Protein AF-A0A3S8Z8I9-F1 (afdb_monomer)

InterPro domains:
  IPR002847 Coenzyme F420:L-glutamate ligase-like domain [PF01996] (73-115)

pLDDT: mean 89.3, std 10.82, range [47.91, 98.56]

Radius of gyration: 15.85 Å; Cα contacts (8 Å, |Δi|>4): 330; chains: 1; bounding box: 41×35×46 Å

Structure (mmCIF, N/CA/C/O backbone):
data_AF-A0A3S8Z8I9-F1
#
_entry.id   AF-A0A3S8Z8I9-F1
#
loop_
_atom_site.group_PDB
_atom_site.id
_atom_site.type_symbol
_atom_site.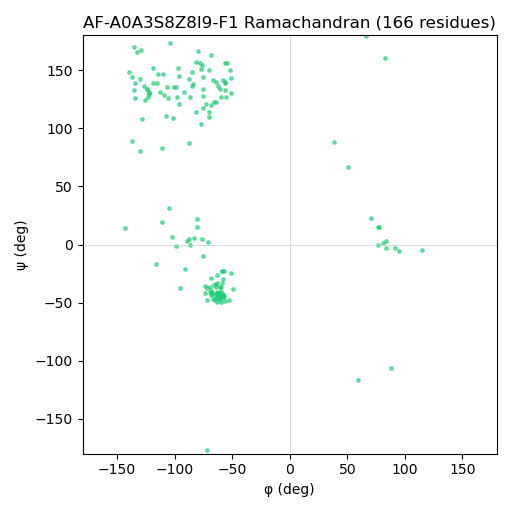label_atom_id
_atom_site.label_alt_id
_atom_site.label_comp_id
_atom_site.label_asym_id
_atom_site.label_entity_id
_atom_site.label_seq_id
_atom_site.pdbx_PDB_ins_code
_atom_site.Cartn_x
_atom_site.Cartn_y
_atom_site.Cartn_z
_atom_site.occupancy
_atom_site.B_iso_or_equiv
_atom_site.auth_seq_id
_atom_site.auth_comp_id
_atom_site.auth_asym_id
_atom_site.auth_atom_id
_atom_site.pdbx_PDB_model_num
ATOM 1 N N . MET A 1 1 ? -17.281 12.467 31.836 1.00 47.91 1 MET A N 1
ATOM 2 C CA . MET A 1 1 ? -17.108 12.282 30.379 1.00 47.91 1 MET A CA 1
ATOM 3 C C . MET A 1 1 ? -15.654 11.925 30.140 1.00 47.91 1 MET A C 1
ATOM 5 O O . MET A 1 1 ? -14.805 12.765 30.394 1.00 47.91 1 MET A O 1
ATOM 9 N N . HIS A 1 2 ? -15.355 10.679 29.772 1.00 49.94 2 HIS A N 1
ATOM 10 C CA . HIS A 1 2 ? -14.016 10.317 29.303 1.00 49.94 2 HIS A CA 1
ATOM 11 C C . HIS A 1 2 ? -13.895 10.853 27.873 1.00 49.94 2 HIS A C 1
ATOM 13 O O . HIS A 1 2 ? -14.802 10.613 27.074 1.00 49.94 2 HIS A O 1
ATOM 19 N N . ALA A 1 3 ? -12.845 11.616 27.563 1.00 56.19 3 ALA A N 1
ATOM 20 C CA . ALA A 1 3 ? -12.563 11.965 26.175 1.00 56.19 3 ALA A CA 1
ATOM 21 C C . ALA A 1 3 ? -12.423 10.657 25.372 1.00 56.19 3 ALA A C 1
ATOM 23 O O . ALA A 1 3 ? -11.851 9.698 25.904 1.00 56.19 3 ALA A O 1
ATOM 24 N N . PRO A 1 4 ? -12.967 10.569 24.145 1.00 56.19 4 PRO A N 1
ATOM 25 C CA . PRO A 1 4 ? -12.775 9.383 23.324 1.00 56.19 4 PRO A CA 1
ATOM 26 C C . PRO A 1 4 ? -11.271 9.132 23.169 1.00 56.19 4 PRO A C 1
ATOM 28 O O . PRO A 1 4 ? -10.520 10.039 22.813 1.00 56.19 4 PRO A O 1
ATOM 31 N N . GLN A 1 5 ? -10.820 7.918 23.487 1.00 61.28 5 GLN A N 1
ATOM 32 C CA . GLN A 1 5 ? -9.440 7.521 23.229 1.00 61.28 5 GLN A CA 1
ATOM 33 C C . GLN A 1 5 ? -9.261 7.384 21.717 1.00 61.28 5 GLN A C 1
ATOM 35 O O . GLN A 1 5 ? -9.859 6.509 21.092 1.00 61.28 5 GLN A O 1
ATOM 40 N N . SER A 1 6 ? -8.446 8.253 21.127 1.00 76.06 6 SER A N 1
ATOM 41 C CA . SER A 1 6 ? -8.018 8.114 19.737 1.00 76.06 6 SER A CA 1
ATOM 42 C C . SER A 1 6 ? -6.938 7.037 19.666 1.00 76.06 6 SER A C 1
ATOM 44 O O . SER A 1 6 ? -5.802 7.268 20.071 1.00 76.06 6 SER A O 1
ATOM 46 N N . SER A 1 7 ? -7.292 5.844 19.190 1.00 87.12 7 SER A N 1
ATOM 47 C CA . SER A 1 7 ? -6.333 4.765 18.942 1.00 87.12 7 SER A CA 1
ATOM 48 C C . SER A 1 7 ? -5.828 4.811 17.501 1.00 87.12 7 SER A C 1
ATOM 50 O O . SER A 1 7 ? -6.635 4.849 16.571 1.00 87.12 7 SER A O 1
ATOM 52 N N . LEU A 1 8 ? -4.510 4.731 17.325 1.00 92.12 8 LEU A N 1
ATOM 53 C CA . LEU A 1 8 ? -3.858 4.509 16.036 1.00 92.12 8 LEU A CA 1
ATOM 54 C C . LEU A 1 8 ? -3.335 3.071 15.997 1.00 92.12 8 LEU A C 1
ATOM 56 O O . LEU A 1 8 ? -2.596 2.663 16.891 1.00 92.12 8 LEU A O 1
ATOM 60 N N . LEU A 1 9 ? -3.717 2.312 14.972 1.00 95.44 9 LEU A N 1
ATOM 61 C CA . LEU A 1 9 ? -3.251 0.942 14.751 1.00 95.44 9 LEU A CA 1
ATOM 62 C C . LEU A 1 9 ? -2.522 0.865 13.412 1.00 95.44 9 LEU A C 1
ATOM 64 O O . LEU A 1 9 ? -2.996 1.425 12.425 1.00 95.44 9 LEU A O 1
ATOM 68 N N . ALA A 1 10 ? -1.409 0.137 13.369 1.00 96.69 10 ALA A N 1
ATOM 69 C CA . ALA A 1 10 ? -0.682 -0.176 12.144 1.00 96.69 10 ALA A CA 1
ATOM 70 C C . ALA A 1 10 ? -0.288 -1.656 12.150 1.00 96.69 10 ALA A C 1
ATOM 72 O O . ALA A 1 10 ? 0.205 -2.162 13.160 1.00 96.69 10 ALA A O 1
ATOM 73 N N . VAL A 1 11 ? -0.526 -2.352 11.039 1.00 97.50 11 VAL A N 1
ATOM 74 C CA . VAL A 1 11 ? -0.284 -3.794 10.912 1.00 97.50 11 VAL A CA 1
ATOM 75 C C . VAL A 1 11 ? 0.433 -4.074 9.597 1.00 97.50 11 VAL A C 1
ATOM 77 O O . VAL A 1 11 ? -0.054 -3.693 8.534 1.00 97.50 11 VAL A O 1
ATOM 80 N N . ALA A 1 12 ? 1.576 -4.759 9.664 1.00 97.94 12 ALA A N 1
ATOM 81 C CA . ALA A 1 12 ? 2.208 -5.355 8.489 1.00 97.94 12 ALA A CA 1
ATOM 82 C C . ALA A 1 12 ? 1.324 -6.504 7.988 1.00 97.94 12 ALA A C 1
ATOM 84 O O . ALA A 1 12 ? 1.041 -7.430 8.746 1.00 97.94 12 ALA A O 1
ATOM 85 N N . VAL A 1 13 ? 0.855 -6.423 6.745 1.00 98.31 13 VAL A N 1
ATOM 86 C CA . VAL A 1 13 ? -0.153 -7.330 6.190 1.00 98.31 13 VAL A CA 1
ATOM 87 C C . VAL A 1 13 ? 0.520 -8.632 5.738 1.00 98.31 13 VAL A C 1
ATOM 89 O O . VAL A 1 13 ? 1.303 -8.607 4.784 1.00 98.31 13 VAL A O 1
ATOM 92 N N . PRO A 1 14 ? 0.226 -9.775 6.385 1.00 96.62 14 PRO A N 1
ATOM 93 C CA . PRO A 1 14 ? 0.783 -11.061 5.993 1.00 96.62 14 PRO A CA 1
ATOM 94 C C . PRO A 1 14 ? 0.039 -11.662 4.796 1.00 96.62 14 PRO A C 1
ATOM 96 O O . PRO A 1 14 ? -1.079 -11.267 4.469 1.00 96.62 14 PRO A O 1
ATOM 99 N N . GLY A 1 15 ? 0.633 -12.685 4.178 1.00 95.31 15 GLY A N 1
ATOM 100 C CA . GLY A 1 15 ? -0.051 -13.515 3.179 1.00 95.31 15 GLY A CA 1
ATOM 101 C C . GLY A 1 15 ? -0.198 -12.880 1.794 1.00 95.31 15 GLY A C 1
ATOM 102 O O . GLY A 1 15 ? -0.973 -13.384 0.983 1.00 95.31 15 GLY A O 1
ATOM 103 N N . ILE A 1 16 ? 0.540 -11.804 1.505 1.00 96.12 16 ILE A N 1
ATOM 104 C CA . ILE A 1 16 ? 0.633 -11.246 0.152 1.00 96.12 16 ILE A CA 1
ATOM 105 C C . ILE A 1 16 ? 1.495 -12.191 -0.706 1.00 96.12 16 ILE A C 1
ATOM 107 O O . ILE A 1 16 ? 2.651 -12.436 -0.352 1.00 96.12 16 ILE A O 1
ATOM 111 N N . PRO A 1 17 ? 0.972 -12.747 -1.813 1.00 93.00 17 PRO A N 1
ATOM 112 C CA . PRO A 1 17 ? 1.747 -13.631 -2.678 1.00 93.00 17 PRO A CA 1
ATOM 113 C C . PRO A 1 17 ? 2.863 -12.870 -3.413 1.00 93.00 17 PRO A C 1
ATOM 115 O O . PRO A 1 17 ? 2.857 -11.641 -3.510 1.00 93.00 17 PRO A O 1
ATOM 118 N N . GLN A 1 18 ? 3.839 -13.605 -3.953 1.00 89.88 18 GLN A N 1
ATOM 119 C CA . GLN A 1 18 ? 4.885 -12.994 -4.774 1.00 89.88 18 GLN A CA 1
ATOM 120 C C . GLN A 1 18 ? 4.291 -12.424 -6.065 1.00 89.88 18 GLN A C 1
ATOM 122 O O . GLN A 1 18 ? 3.715 -13.168 -6.852 1.00 89.88 18 GLN A O 1
ATOM 127 N N . ALA A 1 19 ? 4.493 -11.123 -6.285 1.00 90.94 19 ALA A N 1
ATOM 128 C CA . ALA A 1 19 ? 4.069 -10.453 -7.507 1.00 90.94 19 ALA A CA 1
ATOM 129 C C . ALA A 1 19 ? 4.842 -10.929 -8.746 1.00 90.94 19 ALA A C 1
ATOM 131 O O . ALA A 1 19 ? 6.066 -11.106 -8.710 1.00 90.94 19 ALA A O 1
ATOM 132 N N . THR A 1 20 ? 4.117 -11.047 -9.851 1.00 87.62 20 THR A N 1
ATOM 133 C CA . THR A 1 20 ? 4.596 -11.284 -11.212 1.00 87.62 20 THR A CA 1
ATOM 134 C C . THR A 1 20 ? 4.543 -9.996 -12.044 1.00 87.62 20 THR A C 1
ATOM 136 O O . THR A 1 20 ? 4.041 -8.974 -11.587 1.00 87.62 20 THR A O 1
ATOM 139 N N . MET A 1 21 ? 5.070 -10.027 -13.275 1.00 88.00 21 MET A N 1
ATOM 140 C CA . MET A 1 21 ? 5.230 -8.841 -14.138 1.00 88.00 21 MET A CA 1
ATOM 141 C C . MET A 1 21 ? 3.925 -8.257 -14.704 1.00 88.00 21 MET A C 1
ATOM 143 O O . MET A 1 21 ? 3.984 -7.333 -15.509 1.00 88.00 21 MET A O 1
ATOM 147 N N . THR A 1 22 ? 2.772 -8.827 -14.353 1.00 87.06 22 THR A N 1
ATOM 148 C CA . THR A 1 22 ? 1.466 -8.453 -14.919 1.00 87.06 22 THR A CA 1
ATOM 149 C C . THR A 1 22 ? 0.335 -8.495 -13.889 1.00 87.06 22 THR A C 1
ATOM 151 O O . THR A 1 22 ? -0.836 -8.530 -14.266 1.00 87.06 22 THR A O 1
ATOM 154 N N . ASP A 1 23 ? 0.656 -8.572 -12.596 1.00 95.31 23 ASP A N 1
ATOM 155 C CA . ASP A 1 23 ? -0.367 -8.686 -11.556 1.00 95.31 23 ASP A CA 1
ATOM 156 C C . ASP A 1 23 ? -1.078 -7.346 -11.317 1.00 95.31 23 ASP A C 1
ATOM 158 O O . ASP A 1 23 ? -0.436 -6.319 -11.112 1.00 95.31 23 ASP A O 1
ATOM 162 N N . ASP A 1 24 ? -2.410 -7.370 -11.236 1.00 96.69 24 ASP A N 1
ATOM 163 C CA . ASP A 1 24 ? -3.209 -6.242 -10.738 1.00 96.69 24 ASP A CA 1
ATOM 164 C C . ASP A 1 24 ? -2.978 -6.086 -9.228 1.00 96.69 24 ASP A C 1
ATOM 166 O O . ASP A 1 24 ? -3.425 -6.925 -8.442 1.00 96.69 24 ASP A O 1
ATOM 170 N N . VAL A 1 25 ? -2.284 -5.020 -8.804 1.00 97.75 25 VAL A N 1
ATOM 171 C CA . VAL A 1 25 ? -1.935 -4.799 -7.385 1.00 97.75 25 VAL A CA 1
ATOM 172 C C . VAL A 1 25 ? -3.172 -4.873 -6.473 1.00 97.75 25 VAL A C 1
ATOM 174 O O . VAL A 1 25 ? -3.116 -5.602 -5.481 1.00 97.75 25 VAL A O 1
ATOM 177 N N . PRO A 1 26 ? -4.312 -4.214 -6.773 1.00 97.69 26 PRO A N 1
ATOM 178 C CA . PR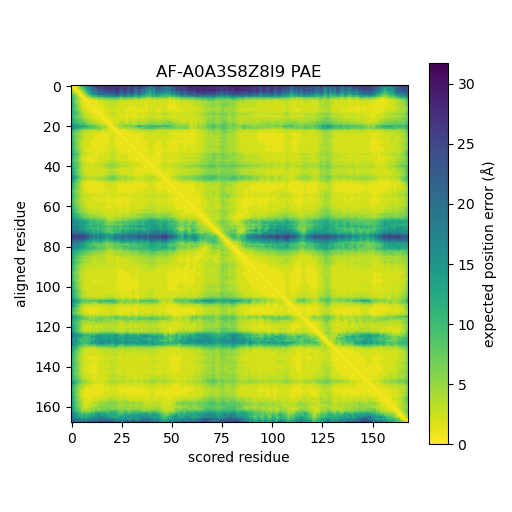O A 1 26 ? -5.523 -4.350 -5.965 1.00 97.69 26 PRO A CA 1
ATOM 179 C C . PRO A 1 26 ? -6.038 -5.784 -5.851 1.00 97.69 26 PRO A C 1
ATOM 181 O O . PRO A 1 26 ? -6.389 -6.207 -4.751 1.00 97.69 26 PRO A O 1
ATOM 184 N N . ALA A 1 27 ? -6.091 -6.543 -6.951 1.00 97.50 27 ALA A N 1
ATOM 185 C CA . ALA A 1 27 ? -6.480 -7.952 -6.919 1.00 97.50 27 ALA A CA 1
ATOM 186 C C . ALA A 1 27 ? -5.523 -8.783 -6.064 1.00 97.50 27 ALA A C 1
ATOM 188 O O . ALA A 1 27 ? -5.979 -9.633 -5.303 1.00 97.50 27 ALA A O 1
ATOM 189 N N . LEU A 1 28 ? -4.221 -8.517 -6.178 1.00 97.88 28 LEU A N 1
ATOM 190 C CA . LEU A 1 28 ? -3.164 -9.248 -5.490 1.00 97.88 28 LEU A CA 1
ATOM 191 C C . LEU A 1 28 ? -3.274 -9.110 -3.968 1.00 97.88 28 LEU A C 1
ATOM 193 O O . LEU A 1 28 ? -3.149 -10.095 -3.242 1.00 97.88 28 LEU A O 1
ATOM 197 N N . ILE A 1 29 ? -3.516 -7.890 -3.479 1.00 98.19 29 ILE A N 1
ATOM 198 C CA . ILE A 1 29 ? -3.496 -7.592 -2.040 1.00 98.19 29 ILE A CA 1
ATOM 199 C C . ILE A 1 29 ? -4.869 -7.743 -1.372 1.00 98.19 29 ILE A C 1
ATOM 201 O O . ILE A 1 29 ? -4.943 -7.929 -0.157 1.00 98.19 29 ILE A O 1
ATOM 205 N N . ALA A 1 30 ? -5.965 -7.698 -2.136 1.00 97.75 30 ALA A N 1
ATOM 206 C CA . ALA A 1 30 ? -7.318 -7.728 -1.585 1.00 97.75 30 ALA A CA 1
ATOM 207 C C . ALA A 1 30 ? -7.633 -8.963 -0.714 1.00 97.75 30 ALA A C 1
ATOM 209 O O . ALA A 1 30 ? -8.205 -8.774 0.359 1.00 97.75 30 ALA A O 1
ATOM 210 N N . PRO A 1 31 ? -7.259 -10.208 -1.073 1.00 98.25 31 PRO A N 1
ATOM 211 C CA . PRO A 1 31 ? -7.533 -11.362 -0.216 1.00 98.25 31 PRO A CA 1
ATOM 212 C C . PRO A 1 31 ? -6.926 -11.224 1.187 1.00 98.25 31 PRO A C 1
ATOM 214 O O . PRO A 1 31 ? -7.603 -11.490 2.182 1.00 98.25 31 PRO A O 1
ATOM 217 N N . ALA A 1 32 ? -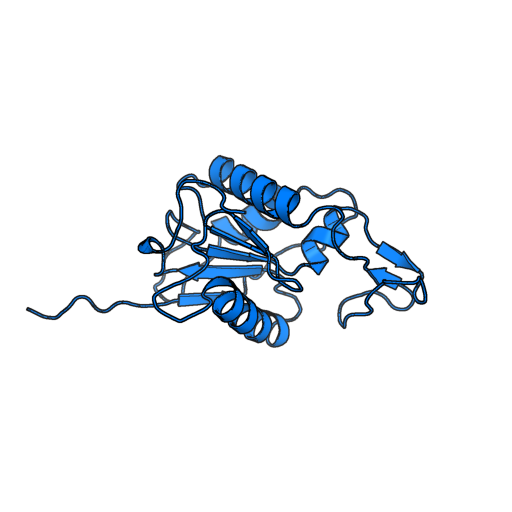5.685 -10.739 1.273 1.00 98.19 32 ALA A N 1
ATOM 218 C CA . ALA A 1 32 ? -5.003 -10.514 2.543 1.00 98.19 32 ALA A CA 1
ATOM 219 C C . ALA A 1 32 ? -5.632 -9.361 3.339 1.00 98.19 32 ALA A C 1
ATOM 221 O O . ALA A 1 32 ? -5.833 -9.486 4.543 1.00 98.19 32 ALA A O 1
ATOM 222 N N . LEU A 1 33 ? -6.013 -8.265 2.670 1.00 98.00 33 LEU A N 1
ATOM 223 C CA . LEU A 1 33 ? -6.699 -7.138 3.311 1.00 98.00 33 LEU A CA 1
ATOM 224 C C . LEU A 1 33 ? -8.099 -7.510 3.818 1.00 98.00 33 LEU A C 1
ATOM 226 O O . LEU A 1 33 ? -8.512 -7.021 4.865 1.00 98.00 33 LEU A O 1
ATOM 230 N N . ASN A 1 34 ? -8.817 -8.388 3.114 1.00 97.31 34 ASN A N 1
ATOM 231 C CA . ASN A 1 34 ? -10.129 -8.883 3.530 1.00 97.31 34 ASN A CA 1
ATOM 232 C C . ASN A 1 34 ? -10.039 -9.779 4.776 1.00 97.31 34 ASN A C 1
ATOM 234 O O . ASN A 1 34 ? -10.881 -9.692 5.665 1.00 97.31 34 ASN A O 1
ATOM 238 N N . GLY A 1 35 ? -9.012 -10.631 4.843 1.00 97.06 35 GLY A N 1
ATOM 239 C CA . GLY A 1 35 ? -8.759 -11.530 5.972 1.00 97.06 35 GLY A CA 1
ATOM 240 C C . GLY A 1 35 ? -7.945 -10.917 7.116 1.00 97.06 35 GLY A C 1
ATOM 241 O O . GLY A 1 35 ? -7.669 -11.613 8.092 1.00 97.06 35 GLY A O 1
ATOM 242 N N . LEU A 1 36 ? -7.534 -9.649 7.008 1.00 97.62 36 LEU A N 1
ATOM 243 C CA . LEU A 1 36 ? -6.651 -9.008 7.979 1.00 97.62 36 LEU A CA 1
ATOM 244 C C . LEU A 1 36 ? -7.326 -8.906 9.348 1.00 97.62 36 LEU A C 1
ATOM 246 O O . LEU A 1 36 ? -8.368 -8.267 9.478 1.00 97.62 36 LEU A O 1
ATOM 250 N N . VAL A 1 37 ? -6.702 -9.478 10.375 1.00 96.88 37 VAL A N 1
ATOM 251 C CA . VAL A 1 37 ? -7.149 -9.354 11.766 1.00 96.88 37 VAL A CA 1
ATOM 252 C C . VAL A 1 37 ? -6.376 -8.225 12.440 1.00 96.88 37 VAL A C 1
ATOM 254 O O . VAL A 1 37 ? -5.149 -8.254 12.521 1.00 96.88 37 VAL A O 1
ATOM 257 N N . TRP A 1 38 ? -7.098 -7.223 12.927 1.00 96.38 38 TRP A N 1
ATOM 258 C CA . TRP A 1 38 ? -6.542 -6.083 13.645 1.00 96.38 38 TRP A CA 1
ATOM 259 C C . TRP A 1 38 ? -6.268 -6.426 15.120 1.00 96.38 38 TRP A C 1
ATOM 261 O O . TRP A 1 38 ? -6.926 -7.308 15.675 1.00 96.38 38 TRP A O 1
ATOM 271 N N . PRO A 1 39 ? -5.358 -5.700 15.805 1.00 94.25 39 PRO A N 1
ATOM 272 C CA . PRO A 1 39 ? -5.083 -5.899 17.234 1.00 94.25 39 PRO A CA 1
ATOM 273 C C . PRO A 1 39 ? -6.308 -5.760 18.149 1.00 94.25 39 PRO A C 1
ATOM 275 O O . PRO A 1 39 ? -6.321 -6.293 19.253 1.00 94.25 39 PRO A O 1
ATOM 278 N N . ASP A 1 40 ? -7.339 -5.048 17.693 1.00 92.06 40 ASP A N 1
ATOM 279 C CA . ASP A 1 40 ? -8.617 -4.870 18.388 1.00 92.06 40 ASP A CA 1
ATOM 280 C C . ASP A 1 40 ? -9.646 -5.983 18.088 1.00 92.06 40 ASP A C 1
ATOM 282 O O . ASP A 1 40 ? -10.797 -5.897 18.518 1.00 92.06 40 ASP A O 1
ATOM 286 N N . GLY A 1 41 ? -9.250 -7.017 17.339 1.00 93.50 41 GLY A N 1
ATOM 287 C CA . GLY A 1 41 ? -10.080 -8.161 16.964 1.00 93.50 41 GLY A CA 1
ATOM 288 C C . GLY A 1 41 ? -10.979 -7.937 15.747 1.00 93.50 41 GLY A C 1
ATOM 289 O O . GLY A 1 41 ? -11.663 -8.871 15.325 1.00 93.50 41 GLY A O 1
ATOM 290 N N . ARG A 1 42 ? -11.003 -6.735 15.153 1.00 94.25 42 ARG A N 1
ATOM 291 C CA . ARG A 1 42 ? -11.771 -6.486 13.922 1.00 94.25 42 ARG A CA 1
ATOM 292 C C . ARG A 1 42 ? -11.127 -7.202 12.741 1.00 94.25 42 ARG A C 1
ATOM 294 O O . ARG A 1 42 ? -9.910 -7.345 12.683 1.00 94.25 42 ARG A O 1
ATOM 301 N N . VAL A 1 43 ? -11.946 -7.598 11.773 1.00 96.56 43 VAL A N 1
ATOM 302 C CA . VAL A 1 43 ? -11.490 -8.274 10.553 1.00 96.56 43 VAL A CA 1
ATOM 303 C C . VAL A 1 43 ? -11.768 -7.395 9.344 1.00 96.56 43 VAL A C 1
ATOM 305 O O . VAL A 1 43 ? -12.826 -6.769 9.261 1.00 96.56 43 VAL A O 1
ATOM 308 N N . GLY A 1 44 ? -10.814 -7.358 8.421 1.00 95.69 44 GLY A N 1
ATOM 309 C CA . GLY A 1 44 ? -10.910 -6.619 7.176 1.00 95.69 44 GLY A CA 1
ATOM 310 C C . GLY A 1 44 ? -10.560 -5.139 7.314 1.00 95.69 44 GLY A C 1
ATOM 311 O O . GLY A 1 44 ? -10.575 -4.541 8.402 1.00 95.69 44 GLY A O 1
ATOM 312 N N . ILE A 1 45 ? -10.240 -4.529 6.177 1.00 95.38 45 ILE A N 1
ATOM 313 C CA . ILE A 1 45 ? -10.118 -3.075 6.073 1.00 95.38 45 ILE A CA 1
ATOM 314 C C . ILE A 1 45 ? -11.500 -2.413 5.996 1.00 95.38 45 ILE A C 1
ATOM 316 O O . ILE A 1 45 ? -12.491 -3.035 5.616 1.00 95.38 45 ILE A O 1
ATOM 320 N N . MET A 1 46 ? -11.571 -1.144 6.379 1.00 89.81 46 MET A N 1
ATOM 321 C CA . MET A 1 46 ? -12.793 -0.347 6.450 1.00 89.81 46 MET A CA 1
ATOM 322 C C . MET A 1 46 ? -12.572 1.048 5.857 1.00 89.81 46 MET A C 1
ATOM 324 O O . MET A 1 46 ? -11.445 1.482 5.606 1.00 89.81 46 MET A O 1
ATOM 328 N N . ARG A 1 47 ? -13.673 1.790 5.681 1.00 86.56 47 ARG A N 1
ATOM 329 C CA . ARG A 1 47 ? -13.631 3.225 5.367 1.00 86.56 47 ARG A CA 1
ATOM 330 C C . ARG A 1 47 ? -12.725 3.948 6.369 1.00 86.56 47 ARG A C 1
ATOM 332 O O . ARG A 1 47 ? -12.936 3.838 7.574 1.00 86.56 47 ARG A O 1
ATOM 339 N N . GLY A 1 48 ? -11.801 4.760 5.861 1.00 89.50 48 GLY A N 1
ATOM 340 C CA . GLY A 1 48 ? -10.889 5.538 6.702 1.00 89.50 48 GLY A CA 1
ATOM 341 C C . GLY A 1 48 ? -9.533 4.879 6.954 1.00 89.50 48 GLY A C 1
ATOM 342 O O . GLY A 1 48 ? -8.672 5.524 7.550 1.00 89.50 48 GLY A O 1
ATOM 343 N N . ASP A 1 49 ? -9.331 3.637 6.508 1.00 95.81 49 ASP A N 1
ATOM 344 C CA . ASP A 1 49 ? -8.022 2.993 6.575 1.00 95.81 49 ASP A CA 1
ATOM 345 C C . ASP A 1 49 ? -7.093 3.513 5.465 1.00 95.81 49 ASP A C 1
ATOM 347 O O . ASP A 1 49 ? -7.533 3.906 4.378 1.00 95.81 49 ASP A O 1
ATOM 351 N N . ILE A 1 50 ? -5.791 3.501 5.749 1.00 97.44 50 ILE A N 1
ATOM 352 C CA . ILE A 1 50 ? -4.722 3.846 4.808 1.00 97.44 50 ILE A CA 1
ATOM 353 C C . ILE A 1 50 ? -3.922 2.582 4.514 1.00 97.44 50 ILE A C 1
ATOM 355 O O . ILE A 1 50 ? -3.504 1.878 5.434 1.00 97.44 50 ILE A O 1
ATOM 359 N N . ILE A 1 51 ? -3.694 2.309 3.234 1.00 98.31 51 ILE A N 1
ATOM 360 C CA . ILE A 1 51 ? -2.913 1.177 2.748 1.00 98.31 51 ILE A CA 1
ATOM 361 C C . ILE A 1 51 ? -1.589 1.711 2.212 1.00 98.31 51 ILE A C 1
ATOM 363 O O . ILE A 1 51 ? -1.549 2.397 1.192 1.00 98.31 51 ILE A O 1
ATOM 367 N N . VAL A 1 52 ? -0.503 1.407 2.915 1.00 98.50 52 VAL A N 1
ATOM 368 C CA . VAL A 1 52 ? 0.856 1.770 2.515 1.00 98.50 52 VAL A CA 1
ATOM 369 C C . VAL A 1 52 ? 1.499 0.576 1.825 1.00 98.50 52 VAL A C 1
ATOM 371 O O . VAL A 1 52 ? 1.508 -0.527 2.369 1.00 98.50 52 VAL A O 1
ATOM 374 N N . ILE A 1 53 ? 2.019 0.778 0.622 1.00 98.19 53 ILE A N 1
ATOM 375 C CA . ILE A 1 53 ? 2.480 -0.279 -0.274 1.00 98.19 53 ILE A CA 1
ATOM 376 C C . ILE A 1 53 ? 3.945 -0.037 -0.614 1.00 98.19 53 ILE A C 1
ATOM 378 O O . ILE A 1 53 ? 4.333 1.060 -1.016 1.00 98.19 53 ILE A O 1
ATOM 382 N N . ALA A 1 54 ? 4.765 -1.077 -0.494 1.00 95.94 54 ALA A N 1
ATOM 383 C CA . ALA A 1 54 ? 6.153 -1.017 -0.910 1.00 95.94 54 ALA A CA 1
ATOM 384 C C . ALA A 1 54 ? 6.239 -0.693 -2.406 1.00 95.94 54 ALA A C 1
ATOM 386 O O . ALA A 1 54 ? 5.686 -1.422 -3.236 1.00 95.94 54 ALA A O 1
ATOM 387 N N . ARG A 1 55 ? 7.010 0.335 -2.777 1.00 95.12 55 ARG A N 1
ATOM 388 C CA . ARG A 1 55 ? 7.228 0.716 -4.187 1.00 95.12 55 ARG A CA 1
ATOM 389 C C . ARG A 1 55 ? 7.619 -0.452 -5.080 1.00 95.12 55 ARG A C 1
ATOM 391 O O . ARG A 1 55 ? 7.191 -0.557 -6.223 1.00 95.12 55 ARG A O 1
ATOM 398 N N . LYS A 1 56 ? 8.434 -1.351 -4.538 1.00 91.50 56 LYS A N 1
ATOM 399 C CA . LYS A 1 56 ? 8.914 -2.540 -5.232 1.00 91.50 56 LYS A CA 1
ATOM 400 C C . LYS A 1 56 ? 7.795 -3.503 -5.618 1.00 91.50 56 LYS A C 1
ATOM 402 O O . LYS A 1 56 ? 7.929 -4.172 -6.636 1.00 91.50 56 LYS A O 1
ATOM 407 N N . LEU A 1 57 ? 6.730 -3.607 -4.821 1.00 94.69 57 LEU A N 1
ATOM 408 C CA . LEU A 1 57 ? 5.582 -4.442 -5.173 1.00 94.69 57 LEU A CA 1
ATOM 409 C C . LEU A 1 57 ? 4.925 -3.904 -6.446 1.00 94.69 57 LEU A C 1
ATOM 411 O O . LEU A 1 57 ? 4.759 -4.648 -7.405 1.00 94.69 57 LEU A O 1
ATOM 415 N N . VAL A 1 58 ? 4.666 -2.596 -6.467 1.00 95.88 58 VAL A N 1
ATOM 416 C CA . VAL A 1 58 ? 4.091 -1.883 -7.614 1.00 95.88 58 VAL A CA 1
ATOM 417 C C . VAL A 1 58 ? 4.993 -2.018 -8.843 1.00 95.88 58 VAL A C 1
ATOM 419 O O . VAL A 1 58 ? 4.557 -2.482 -9.889 1.00 95.88 58 VAL A O 1
ATOM 422 N N . ALA A 1 59 ? 6.289 -1.745 -8.690 1.00 94.38 59 ALA A N 1
ATOM 423 C CA . ALA A 1 59 ? 7.259 -1.866 -9.772 1.00 94.38 59 ALA A CA 1
ATOM 424 C C . ALA A 1 59 ? 7.368 -3.302 -10.330 1.00 94.38 59 ALA A C 1
ATOM 426 O O . ALA A 1 59 ? 7.543 -3.491 -11.532 1.00 94.38 59 ALA A O 1
ATOM 427 N N . LYS A 1 60 ? 7.257 -4.336 -9.484 1.00 93.19 60 LYS A N 1
ATOM 428 C CA . LYS A 1 60 ? 7.218 -5.732 -9.951 1.00 93.19 60 LYS A CA 1
ATOM 429 C C . LYS A 1 60 ? 5.973 -5.999 -10.792 1.00 93.19 60 LYS A C 1
ATOM 431 O O . LYS A 1 60 ? 6.130 -6.536 -11.881 1.00 93.19 60 LYS A O 1
ATOM 436 N N . CYS A 1 61 ? 4.798 -5.585 -10.318 1.00 95.50 61 CYS A N 1
ATOM 437 C CA . CYS A 1 61 ? 3.527 -5.699 -11.039 1.00 95.50 61 CYS A CA 1
ATOM 438 C C . CYS A 1 61 ? 3.538 -4.981 -12.396 1.00 95.50 61 CYS A C 1
ATOM 440 O O . CYS A 1 61 ? 2.933 -5.461 -13.345 1.00 95.50 61 CYS A O 1
ATOM 442 N N . GLU A 1 62 ? 4.273 -3.874 -12.502 1.00 95.06 62 GLU A N 1
ATOM 443 C CA . GLU A 1 62 ? 4.470 -3.110 -13.742 1.00 95.06 62 GLU A CA 1
ATOM 444 C C . GLU A 1 62 ? 5.588 -3.666 -14.651 1.00 95.06 62 GLU A C 1
ATOM 446 O O . G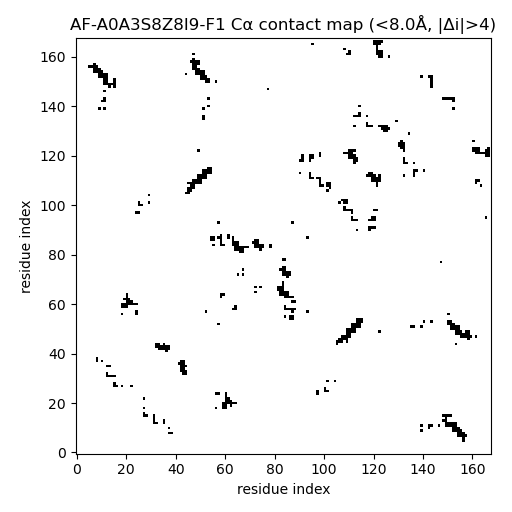LU A 1 62 ? 5.974 -3.040 -15.637 1.00 95.06 62 GLU A O 1
ATOM 451 N N . GLY A 1 63 ? 6.188 -4.814 -14.315 1.00 93.56 63 GLY A N 1
ATOM 452 C CA . GLY A 1 63 ? 7.239 -5.428 -15.133 1.00 93.56 63 GLY A CA 1
ATOM 453 C C . GLY A 1 63 ? 8.575 -4.676 -15.122 1.00 93.56 63 GLY A C 1
ATOM 454 O O . GLY A 1 63 ? 9.402 -4.848 -16.015 1.00 93.56 63 GLY A O 1
ATOM 455 N N . ARG A 1 64 ? 8.847 -3.872 -14.089 1.00 93.31 64 ARG A N 1
ATOM 456 C CA . ARG A 1 64 ? 10.039 -3.006 -13.977 1.00 93.31 64 ARG A CA 1
ATOM 457 C C . ARG A 1 64 ? 11.309 -3.744 -13.525 1.00 93.31 64 ARG A C 1
ATOM 459 O O . ARG A 1 64 ? 12.233 -3.140 -12.976 1.00 93.31 64 ARG A O 1
ATOM 466 N N . MET A 1 65 ? 11.369 -5.061 -13.716 1.00 90.12 65 MET A N 1
ATOM 467 C CA . MET A 1 65 ? 12.510 -5.896 -13.332 1.00 90.12 65 MET A CA 1
ATOM 468 C C . MET A 1 65 ? 13.556 -5.929 -14.448 1.00 90.12 65 MET A C 1
ATOM 470 O O . MET A 1 65 ? 13.257 -6.272 -15.587 1.00 90.12 65 MET A O 1
ATOM 474 N N . VAL A 1 66 ? 14.805 -5.620 -14.109 1.00 90.69 66 VAL A N 1
ATOM 475 C CA . VAL A 1 66 ? 15.920 -5.528 -15.063 1.00 90.69 66 VAL A CA 1
ATOM 476 C C . VAL A 1 66 ? 17.150 -6.273 -14.553 1.00 90.69 66 VAL A C 1
ATOM 478 O O . VAL A 1 66 ? 17.248 -6.621 -13.377 1.00 90.69 66 VAL A O 1
ATOM 481 N N . LYS A 1 67 ? 18.131 -6.521 -15.425 1.00 88.19 67 LYS A N 1
ATOM 482 C CA . LYS A 1 67 ? 19.414 -7.097 -15.003 1.00 88.19 67 LYS A CA 1
ATOM 483 C C . LYS A 1 67 ? 20.150 -6.126 -14.071 1.00 88.19 67 LYS A C 1
ATOM 485 O O . LYS A 1 67 ? 20.171 -4.919 -14.309 1.00 88.19 67 LYS A O 1
ATOM 490 N N . ALA A 1 68 ? 20.782 -6.658 -13.027 1.00 85.88 68 ALA A N 1
ATOM 491 C CA . ALA A 1 68 ? 21.606 -5.866 -12.119 1.00 85.88 68 ALA A CA 1
ATOM 492 C C . ALA A 1 68 ? 22.711 -5.110 -12.881 1.00 85.88 68 ALA A C 1
ATOM 494 O O . ALA A 1 68 ? 23.320 -5.652 -13.806 1.00 85.88 68 ALA A O 1
ATOM 495 N N . GLY A 1 69 ? 22.959 -3.861 -12.476 1.00 80.00 69 GLY A N 1
ATOM 496 C CA . GLY A 1 69 ? 23.891 -2.945 -13.145 1.00 80.00 69 GLY A CA 1
ATOM 497 C C . GLY A 1 69 ? 23.253 -2.052 -14.216 1.00 80.00 69 GLY A C 1
ATOM 498 O O . GLY A 1 69 ? 23.941 -1.202 -14.774 1.00 80.00 69 GLY A O 1
ATOM 499 N N . ALA A 1 70 ? 21.952 -2.204 -14.491 1.00 82.44 70 ALA A N 1
ATOM 500 C CA . ALA A 1 70 ? 21.205 -1.242 -15.294 1.00 82.44 70 ALA A CA 1
ATOM 501 C C . ALA A 1 70 ? 21.175 0.142 -14.616 1.00 82.44 70 ALA A C 1
ATOM 503 O O . ALA A 1 70 ? 20.962 0.252 -13.406 1.00 82.44 70 ALA A O 1
ATOM 504 N N . ALA A 1 71 ? 21.382 1.201 -15.402 1.00 80.25 71 ALA A N 1
ATOM 505 C CA . ALA A 1 71 ? 21.352 2.574 -14.907 1.00 80.25 71 ALA A CA 1
ATOM 506 C C . ALA A 1 71 ? 19.973 2.916 -14.315 1.00 80.25 71 ALA A C 1
ATOM 508 O O . ALA A 1 71 ? 18.944 2.605 -14.910 1.00 80.25 71 ALA A O 1
ATOM 509 N N . GLY A 1 72 ? 19.959 3.545 -13.137 1.00 77.19 72 GLY A N 1
ATOM 510 C CA . GLY A 1 72 ? 18.726 3.929 -12.438 1.00 77.19 72 GLY A CA 1
ATOM 511 C C . GLY A 1 72 ? 17.989 2.783 -11.734 1.00 77.19 72 GLY A C 1
ATOM 512 O O . GLY A 1 72 ? 16.967 3.027 -11.099 1.00 77.19 72 GLY A O 1
ATOM 513 N N . ALA A 1 73 ? 18.488 1.545 -11.811 1.00 77.81 73 ALA A N 1
ATOM 514 C CA . ALA A 1 73 ? 17.895 0.411 -11.114 1.00 77.81 73 ALA A CA 1
ATOM 515 C C . ALA A 1 73 ? 18.408 0.318 -9.674 1.00 77.81 73 ALA A C 1
ATOM 517 O O . ALA A 1 73 ? 19.607 0.431 -9.411 1.00 77.81 73 ALA A O 1
ATOM 518 N N . LEU A 1 74 ? 17.496 0.063 -8.740 1.00 71.31 74 LEU A N 1
ATOM 519 C CA . LEU A 1 74 ? 17.819 -0.090 -7.329 1.00 71.31 74 LEU A CA 1
ATOM 520 C C . LEU A 1 74 ? 17.904 -1.579 -6.983 1.00 71.31 74 LEU A C 1
ATOM 522 O O . LEU A 1 74 ? 17.086 -2.399 -7.416 1.00 71.31 74 LEU A O 1
ATOM 526 N N . SER A 1 75 ? 18.939 -1.942 -6.227 1.00 63.69 75 SER A N 1
ATOM 527 C CA . SER A 1 75 ? 19.133 -3.298 -5.714 1.00 63.69 75 SER A CA 1
ATOM 528 C C . SER A 1 75 ? 18.710 -3.327 -4.252 1.00 63.69 75 SER A C 1
ATOM 530 O O . SER A 1 75 ? 19.399 -2.782 -3.397 1.00 63.69 75 SER A O 1
ATOM 532 N N . GLU A 1 76 ? 17.583 -3.972 -3.964 1.00 61.94 76 GLU A N 1
ATOM 533 C CA . GLU A 1 76 ? 17.004 -4.050 -2.618 1.00 61.94 76 GLU A CA 1
ATOM 534 C C . GLU A 1 76 ? 16.915 -5.501 -2.133 1.00 61.94 76 GLU A C 1
ATOM 536 O O . GLU A 1 76 ? 16.725 -6.416 -2.939 1.00 61.94 76 GLU A O 1
ATOM 541 N N . GLY A 1 77 ? 16.979 -5.694 -0.811 1.00 56.56 77 GLY A N 1
ATOM 542 C CA . GLY A 1 77 ? 17.238 -6.976 -0.133 1.00 56.56 77 GLY A CA 1
ATOM 543 C C . GLY A 1 77 ? 16.378 -8.182 -0.540 1.00 56.56 77 GLY A C 1
ATOM 544 O O . GLY A 1 77 ? 16.856 -9.304 -0.458 1.00 56.56 77 GLY A O 1
ATOM 545 N N . ASN A 1 78 ? 15.166 -7.966 -1.066 1.00 62.34 78 ASN A N 1
ATOM 546 C CA . ASN A 1 78 ? 14.246 -9.025 -1.521 1.00 62.34 78 ASN A CA 1
AT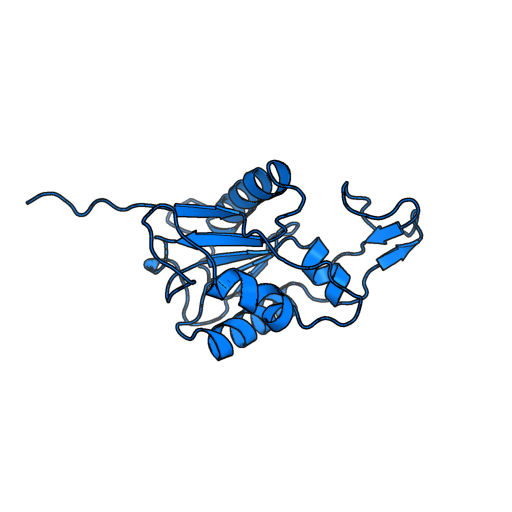OM 547 C C . ASN A 1 78 ? 14.147 -9.176 -3.060 1.00 62.34 78 ASN A C 1
ATOM 549 O O . ASN A 1 78 ? 13.068 -9.425 -3.611 1.00 62.34 78 ASN A O 1
ATOM 553 N N . THR A 1 79 ? 15.228 -8.896 -3.798 1.00 67.44 79 THR A N 1
ATOM 554 C CA . THR A 1 79 ? 15.316 -9.138 -5.254 1.00 67.44 79 THR A CA 1
ATOM 555 C C . THR A 1 79 ? 16.228 -10.340 -5.522 1.00 67.44 79 THR A C 1
ATOM 557 O O . THR A 1 79 ? 17.307 -10.398 -4.931 1.00 67.44 79 THR A O 1
ATOM 560 N N . PRO A 1 80 ? 15.855 -11.285 -6.414 1.00 73.25 80 PRO A N 1
ATOM 561 C CA . PRO A 1 80 ? 16.750 -12.366 -6.822 1.00 73.25 80 PRO A CA 1
ATOM 562 C C . PRO A 1 80 ? 18.124 -11.851 -7.269 1.00 73.25 80 PRO A C 1
ATOM 564 O O . PRO A 1 80 ? 18.239 -10.800 -7.904 1.00 73.25 80 PRO A O 1
ATOM 567 N N . ARG A 1 81 ? 19.182 -12.606 -6.956 1.00 78.19 81 ARG A N 1
ATOM 568 C CA . ARG A 1 81 ? 20.561 -12.225 -7.284 1.00 78.19 81 ARG A CA 1
ATOM 569 C C . ARG A 1 81 ? 20.710 -11.975 -8.787 1.00 78.19 81 ARG A C 1
ATOM 571 O O . ARG A 1 81 ? 20.292 -12.792 -9.599 1.00 78.19 81 ARG A O 1
ATOM 578 N N . GLY A 1 82 ? 21.353 -10.866 -9.149 1.00 82.94 82 GLY A N 1
ATOM 579 C CA . GLY A 1 82 ? 21.569 -10.494 -10.552 1.00 82.94 82 GLY A CA 1
ATOM 580 C C . GLY A 1 82 ? 20.391 -9.764 -11.202 1.00 82.94 82 GLY A C 1
ATOM 581 O O . GLY A 1 82 ? 20.482 -9.422 -12.381 1.00 82.94 82 GLY A O 1
ATOM 582 N N . ILE A 1 83 ? 19.332 -9.476 -10.443 1.00 85.06 83 ILE A N 1
ATOM 583 C CA . ILE A 1 83 ? 18.196 -8.654 -10.857 1.00 85.06 83 ILE A CA 1
ATOM 584 C C . ILE A 1 83 ? 18.164 -7.373 -10.012 1.00 85.06 83 ILE A C 1
ATOM 586 O O . ILE A 1 83 ? 18.536 -7.372 -8.840 1.00 85.06 83 ILE A O 1
ATOM 590 N N . ALA A 1 84 ? 17.715 -6.280 -10.618 1.00 88.12 84 ALA A N 1
ATOM 591 C CA . ALA A 1 84 ? 17.405 -5.010 -9.975 1.00 88.12 84 ALA A CA 1
ATOM 592 C C . ALA A 1 84 ? 15.998 -4.558 -10.396 1.00 88.12 84 ALA A C 1
ATOM 594 O O . ALA A 1 84 ? 15.402 -5.131 -11.311 1.00 88.12 84 ALA A O 1
ATOM 595 N N . VAL A 1 85 ? 15.445 -3.561 -9.708 1.00 88.88 85 VAL A N 1
ATOM 596 C CA . VAL A 1 85 ? 14.094 -3.054 -9.984 1.00 88.88 85 VAL A CA 1
ATOM 597 C C . VAL A 1 85 ? 14.183 -1.560 -10.281 1.00 88.88 85 VAL A C 1
ATOM 599 O O . VAL A 1 85 ? 14.795 -0.809 -9.520 1.00 88.88 85 VAL A O 1
ATOM 602 N N . LEU A 1 86 ? 13.625 -1.141 -11.415 1.00 92.06 86 LEU A N 1
ATOM 603 C CA . LEU A 1 86 ? 13.432 0.273 -11.730 1.00 92.06 86 LEU A CA 1
ATOM 604 C C . LEU A 1 86 ? 12.237 0.812 -10.929 1.00 92.06 86 LEU A C 1
ATOM 606 O O . LEU A 1 86 ? 11.341 0.038 -10.589 1.00 92.06 86 LEU A O 1
ATOM 610 N N . PRO A 1 87 ? 12.173 2.123 -10.650 1.00 91.44 87 PRO A N 1
ATOM 611 C CA . PRO A 1 87 ? 10.961 2.730 -10.114 1.00 91.44 87 PRO A CA 1
ATOM 612 C C . PRO A 1 87 ? 9.734 2.443 -11.003 1.00 91.44 87 PRO A C 1
ATOM 614 O O . PRO A 1 87 ? 9.911 2.190 -12.209 1.00 91.44 87 PRO A O 1
ATOM 617 N N . PRO A 1 88 ? 8.515 2.502 -10.430 1.00 93.62 88 PRO A N 1
ATOM 618 C CA . PRO A 1 88 ? 7.278 2.489 -11.200 1.00 93.62 88 PRO A CA 1
ATOM 619 C C . PRO A 1 88 ? 7.311 3.555 -12.297 1.00 93.62 88 PRO A C 1
ATOM 621 O O . PRO A 1 88 ? 7.998 4.569 -12.150 1.00 93.62 88 PRO A O 1
ATOM 624 N N . GLU A 1 89 ? 6.622 3.306 -13.405 1.00 93.50 89 GLU A N 1
ATOM 625 C CA . GLU A 1 89 ? 6.635 4.215 -14.558 1.00 93.50 89 GLU A CA 1
ATOM 626 C C . GLU A 1 89 ? 5.955 5.551 -14.239 1.00 93.50 89 GLU A C 1
ATOM 628 O O . GLU A 1 89 ? 6.543 6.606 -14.473 1.00 93.50 89 GLU A O 1
ATOM 633 N N . ASP A 1 90 ? 4.770 5.496 -13.628 1.00 95.38 90 ASP A N 1
ATOM 634 C CA . ASP A 1 90 ? 4.059 6.653 -13.081 1.00 95.38 90 ASP A CA 1
ATOM 635 C C . ASP A 1 90 ? 3.478 6.291 -11.701 1.00 95.38 90 ASP A C 1
ATOM 637 O O . ASP A 1 90 ? 2.339 5.830 -11.591 1.00 95.38 90 ASP A O 1
ATOM 641 N N . PRO A 1 91 ? 4.249 6.489 -10.615 1.00 94.81 91 PRO A N 1
ATOM 642 C CA . PRO A 1 91 ? 3.802 6.142 -9.271 1.00 94.81 91 PRO A CA 1
ATOM 643 C C . PRO A 1 91 ? 2.502 6.849 -8.848 1.00 94.81 91 PRO A C 1
ATOM 645 O O . PRO A 1 91 ? 1.735 6.293 -8.058 1.00 94.81 91 PRO A O 1
ATOM 648 N N . VAL A 1 92 ? 2.233 8.061 -9.353 1.00 95.31 92 VAL A N 1
ATOM 649 C CA . VAL A 1 92 ? 1.018 8.820 -9.017 1.00 95.31 92 VAL A CA 1
ATOM 650 C C . VAL A 1 92 ? -0.194 8.169 -9.674 1.00 95.31 92 VAL A C 1
ATOM 652 O O . VAL A 1 92 ? -1.197 7.918 -8.997 1.00 95.31 92 VAL A O 1
ATOM 655 N N . ALA A 1 93 ? -0.105 7.839 -10.965 1.00 95.81 93 ALA A N 1
ATOM 656 C CA . ALA A 1 93 ? -1.156 7.098 -11.658 1.00 95.81 93 ALA A CA 1
ATOM 657 C C . ALA A 1 93 ? -1.421 5.745 -10.981 1.00 95.81 93 ALA A C 1
ATOM 659 O O . ALA A 1 93 ? -2.578 5.438 -10.675 1.00 95.81 93 ALA A O 1
ATOM 660 N N . SER A 1 94 ? -0.365 5.002 -10.634 1.00 96.81 94 SER A N 1
ATOM 661 C CA . SER A 1 94 ? -0.471 3.709 -9.949 1.00 96.81 94 SER A CA 1
ATOM 662 C C . SER A 1 94 ? -1.147 3.834 -8.582 1.00 96.81 94 SER A C 1
ATOM 664 O O . SER A 1 94 ? -2.031 3.040 -8.261 1.00 96.81 94 SER A O 1
ATOM 666 N N . ALA A 1 95 ? -0.830 4.859 -7.779 1.00 96.94 95 ALA A N 1
ATOM 667 C CA . ALA A 1 95 ? -1.499 5.090 -6.494 1.00 96.94 95 ALA A CA 1
ATOM 668 C C . ALA A 1 95 ? -3.011 5.331 -6.663 1.00 96.94 95 ALA A C 1
ATOM 670 O O . ALA A 1 95 ? -3.822 4.774 -5.916 1.00 96.94 95 ALA A O 1
ATOM 671 N N . ARG A 1 96 ? -3.404 6.119 -7.673 1.00 96.19 96 ARG A N 1
ATOM 672 C CA . ARG A 1 96 ? -4.813 6.408 -7.990 1.00 96.19 96 ARG A CA 1
ATOM 673 C C . ARG A 1 96 ? -5.549 5.171 -8.497 1.00 96.19 96 ARG A C 1
ATOM 675 O O . ARG A 1 96 ? -6.686 4.917 -8.097 1.00 96.19 96 ARG A O 1
ATOM 682 N N . GLU A 1 97 ? -4.919 4.386 -9.364 1.00 96.62 97 GLU A N 1
ATOM 683 C CA . GLU A 1 97 ? -5.470 3.120 -9.853 1.00 96.62 97 GLU A CA 1
ATOM 684 C C . GLU A 1 97 ? -5.659 2.114 -8.728 1.00 96.62 97 GLU A C 1
ATOM 686 O O . GLU A 1 97 ? -6.742 1.537 -8.596 1.00 96.62 97 GLU A O 1
ATOM 691 N N . ILE A 1 98 ? -4.658 1.980 -7.858 1.00 97.38 98 ILE A N 1
ATOM 692 C CA . ILE A 1 98 ? -4.747 1.103 -6.698 1.00 97.38 98 ILE A CA 1
ATOM 693 C C . ILE A 1 98 ? -5.896 1.538 -5.794 1.00 97.38 98 ILE A C 1
ATOM 695 O O . ILE A 1 98 ? -6.723 0.711 -5.403 1.00 97.38 98 ILE A O 1
ATOM 699 N N . ARG A 1 99 ? -6.001 2.840 -5.508 1.00 96.25 99 ARG A N 1
ATOM 700 C CA . ARG A 1 99 ? -7.090 3.397 -4.704 1.00 96.25 99 ARG A CA 1
ATOM 701 C C . ARG A 1 99 ? -8.457 3.062 -5.292 1.00 96.25 99 ARG A C 1
ATOM 703 O O . ARG A 1 99 ? -9.322 2.578 -4.562 1.00 96.25 99 ARG A O 1
ATOM 710 N N . ARG A 1 100 ? -8.651 3.270 -6.600 1.00 95.94 100 ARG A N 1
ATOM 711 C CA . ARG A 1 100 ? -9.900 2.918 -7.300 1.00 95.94 100 ARG A CA 1
ATOM 712 C C . ARG A 1 100 ? -10.188 1.421 -7.227 1.00 95.94 100 ARG A C 1
ATOM 714 O O . ARG A 1 100 ? -11.319 1.030 -6.950 1.00 95.94 100 ARG A O 1
ATOM 721 N N . GLY A 1 101 ? -9.176 0.583 -7.442 1.00 96.75 101 GLY A N 1
ATOM 722 C CA . GLY A 1 101 ? -9.315 -0.868 -7.383 1.00 96.75 101 GLY A CA 1
ATOM 723 C C . GLY A 1 101 ? -9.679 -1.381 -5.988 1.00 96.75 101 GLY A C 1
ATOM 724 O O . GLY A 1 101 ? -10.468 -2.322 -5.876 1.00 96.75 101 GLY A O 1
ATOM 725 N N . LEU A 1 102 ? -9.151 -0.764 -4.930 1.00 96.44 102 LEU A N 1
ATOM 726 C CA . LEU A 1 102 ? -9.518 -1.077 -3.550 1.00 96.44 102 LEU A CA 1
ATOM 727 C C . LEU A 1 102 ? -10.911 -0.542 -3.195 1.00 96.44 102 LEU A C 1
ATOM 729 O O . LEU A 1 102 ? -11.696 -1.275 -2.598 1.00 96.44 102 LEU A O 1
ATOM 733 N N . ASP A 1 103 ? -11.265 0.679 -3.609 1.00 94.81 103 ASP A N 1
ATOM 734 C CA . ASP A 1 103 ? -12.616 1.224 -3.408 1.00 94.81 103 ASP A CA 1
ATOM 735 C C . ASP A 1 103 ? -13.683 0.355 -4.088 1.00 94.81 103 ASP A C 1
ATOM 737 O O . ASP A 1 103 ? -14.708 0.051 -3.489 1.00 94.81 103 ASP A O 1
ATOM 741 N N . ALA A 1 104 ? -13.417 -0.154 -5.293 1.00 95.44 104 ALA A N 1
ATOM 742 C CA . ALA A 1 104 ? -14.331 -1.066 -5.981 1.00 95.44 104 ALA A CA 1
ATOM 743 C C . ALA A 1 104 ? -14.550 -2.402 -5.238 1.00 95.44 104 ALA A C 1
ATOM 745 O O . ALA A 1 104 ? -15.588 -3.036 -5.416 1.00 95.44 104 ALA A O 1
ATOM 746 N N . ARG A 1 105 ? -13.583 -2.844 -4.423 1.00 95.00 105 ARG A N 1
ATOM 747 C CA . ARG A 1 105 ? -13.612 -4.140 -3.717 1.00 95.00 105 ARG A CA 1
ATOM 748 C C . ARG A 1 105 ? -14.139 -4.037 -2.288 1.00 95.00 105 ARG A C 1
ATOM 750 O O . ARG A 1 105 ? -14.835 -4.939 -1.834 1.00 95.00 105 ARG A O 1
ATOM 757 N N . PHE A 1 106 ? -13.805 -2.955 -1.590 1.00 93.88 106 PHE A N 1
ATOM 758 C CA . PHE A 1 106 ? -14.092 -2.771 -0.162 1.00 93.88 106 PHE A CA 1
ATOM 759 C C . PHE A 1 106 ? -15.054 -1.613 0.120 1.00 93.88 106 PHE A C 1
ATOM 761 O O . PHE A 1 106 ? -15.628 -1.531 1.206 1.00 93.88 106 PHE A O 1
ATOM 768 N N . GLY A 1 107 ? -15.240 -0.712 -0.846 1.00 87.81 107 GLY A N 1
ATOM 769 C CA . GLY A 1 107 ? -15.905 0.568 -0.650 1.00 87.81 107 GLY A CA 1
ATOM 770 C C . GLY A 1 107 ? -15.123 1.512 0.268 1.00 87.81 107 GLY A C 1
ATOM 771 O O . GLY A 1 107 ? -14.068 1.197 0.818 1.00 87.81 107 GLY A O 1
ATOM 772 N N . GLY A 1 108 ? -15.674 2.706 0.478 1.00 80.12 108 GLY A N 1
ATOM 773 C CA . GLY A 1 108 ? -15.203 3.623 1.518 1.00 80.12 108 GLY A CA 1
ATOM 774 C C . GLY A 1 108 ? -13.966 4.454 1.176 1.00 80.12 108 GLY A C 1
ATOM 775 O O . GLY A 1 108 ? -13.587 5.269 2.016 1.00 80.12 108 GLY A O 1
ATOM 776 N N . ARG A 1 109 ? -13.404 4.322 -0.033 1.00 86.19 109 ARG A N 1
ATOM 777 C CA . ARG A 1 109 ? -12.281 5.114 -0.564 1.00 86.19 109 ARG A CA 1
ATOM 778 C C . ARG A 1 109 ? -11.073 5.176 0.378 1.00 86.19 109 ARG A C 1
ATOM 780 O O . ARG A 1 109 ? -10.772 6.261 0.886 1.00 86.19 109 ARG A O 1
ATOM 787 N N . PRO A 1 110 ? -10.380 4.047 0.611 1.00 93.56 110 PRO A N 1
ATOM 788 C 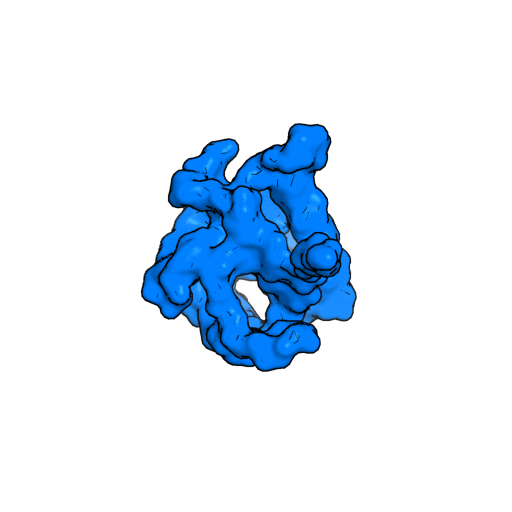CA . PRO A 1 110 ? -9.192 4.035 1.458 1.00 93.56 110 PRO A CA 1
ATOM 789 C C . PRO A 1 110 ? -8.134 5.025 0.952 1.00 93.56 110 PRO A C 1
ATOM 791 O O . PRO A 1 110 ? -8.115 5.390 -0.228 1.00 93.56 110 PRO A O 1
ATOM 794 N N . GLY A 1 111 ? -7.259 5.465 1.852 1.00 96.06 111 GLY A N 1
ATOM 795 C CA . GLY A 1 111 ? -6.033 6.156 1.463 1.00 96.06 111 GLY A CA 1
ATOM 796 C C . GLY A 1 111 ? -5.026 5.150 0.916 1.00 96.06 111 GLY A C 1
ATOM 797 O O . GLY A 1 111 ? -4.950 4.027 1.413 1.00 96.06 111 GLY A O 1
ATOM 798 N N . VAL A 1 112 ? -4.246 5.534 -0.088 1.00 97.62 112 VAL A N 1
ATOM 799 C CA . VAL A 1 112 ? -3.143 4.721 -0.614 1.00 97.62 112 VAL A CA 1
ATOM 800 C C . VAL A 1 112 ? -1.865 5.537 -0.559 1.00 97.62 112 VAL A C 1
ATOM 802 O O . VAL A 1 112 ? -1.865 6.694 -0.967 1.00 97.62 112 VAL A O 1
ATOM 805 N N . ILE A 1 113 ? -0.787 4.935 -0.067 1.00 97.75 113 ILE A N 1
ATOM 806 C CA . ILE A 1 113 ? 0.566 5.497 -0.106 1.00 97.75 113 ILE A CA 1
ATOM 807 C C . ILE A 1 113 ? 1.481 4.460 -0.753 1.00 97.75 113 ILE A C 1
ATOM 809 O O . ILE A 1 113 ? 1.406 3.282 -0.411 1.00 97.75 113 ILE A O 1
ATOM 813 N N . ILE A 1 114 ? 2.360 4.881 -1.656 1.00 97.44 114 ILE A N 1
ATOM 814 C CA . ILE A 1 114 ? 3.455 4.054 -2.169 1.00 97.44 114 ILE A CA 1
ATOM 815 C C . ILE A 1 114 ? 4.763 4.615 -1.608 1.00 97.44 114 ILE A C 1
ATOM 817 O O . ILE A 1 114 ? 5.006 5.818 -1.700 1.00 97.44 114 ILE A O 1
ATOM 821 N N . THR A 1 115 ? 5.588 3.755 -1.006 1.00 94.62 115 THR A N 1
ATOM 822 C CA . THR A 1 115 ? 6.860 4.158 -0.375 1.00 94.62 115 THR A CA 1
ATOM 823 C C . THR A 1 115 ? 7.940 4.530 -1.40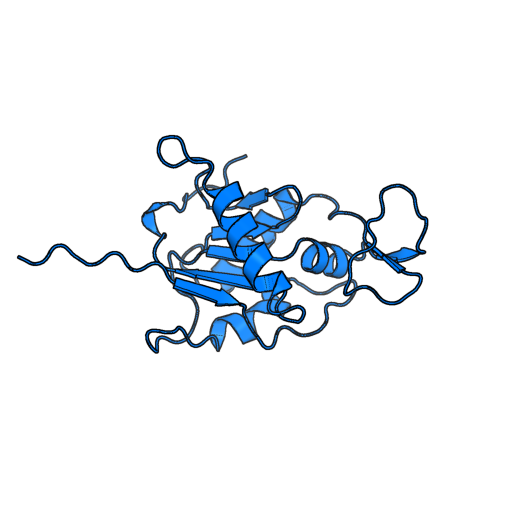9 1.00 94.62 115 THR A C 1
ATOM 825 O O . THR A 1 115 ? 7.685 4.560 -2.614 1.00 94.62 115 THR A O 1
ATOM 828 N N . GLY A 1 116 ? 9.162 4.851 -0.970 1.00 87.62 116 GLY A N 1
ATOM 829 C CA . GLY A 1 116 ? 10.234 5.345 -1.845 1.00 87.62 116 GLY A CA 1
ATOM 830 C C . GLY A 1 116 ? 10.165 6.862 -1.992 1.00 87.62 116 GLY A C 1
ATOM 831 O O . GLY A 1 116 ? 10.469 7.566 -1.041 1.00 87.62 116 GLY A O 1
ATOM 832 N N . ASP A 1 117 ? 9.719 7.360 -3.147 1.00 87.25 117 ASP A N 1
ATOM 833 C CA . ASP A 1 117 ? 9.548 8.804 -3.404 1.00 87.25 117 ASP A CA 1
ATOM 834 C C . ASP A 1 117 ? 8.238 9.372 -2.813 1.00 87.25 117 ASP A C 1
ATOM 836 O O . ASP A 1 117 ? 7.802 10.450 -3.197 1.00 87.25 117 ASP A O 1
ATOM 840 N N . VAL A 1 118 ? 7.605 8.611 -1.910 1.00 90.88 118 VAL A N 1
ATOM 841 C CA . VAL A 1 118 ? 6.348 8.886 -1.194 1.00 90.88 118 VAL A CA 1
ATOM 842 C C . VAL A 1 118 ? 5.292 9.571 -2.060 1.00 90.88 118 VAL A C 1
ATOM 844 O O . VAL A 1 118 ? 5.128 10.789 -2.065 1.00 90.88 118 VAL A O 1
ATOM 847 N N . VAL A 1 119 ? 4.494 8.750 -2.738 1.00 93.38 119 VAL A N 1
ATOM 848 C CA . VAL A 1 119 ? 3.301 9.208 -3.463 1.00 93.38 119 VAL A CA 1
ATOM 849 C C . VAL A 1 119 ? 2.044 8.729 -2.757 1.00 93.38 119 VAL A C 1
ATOM 851 O O . VAL A 1 119 ? 2.029 7.647 -2.169 1.00 93.38 119 VAL A O 1
ATOM 854 N N . ALA A 1 120 ? 0.979 9.525 -2.804 1.00 93.50 120 ALA A N 1
ATOM 855 C CA . ALA A 1 120 ? -0.266 9.194 -2.129 1.00 93.50 120 ALA A CA 1
ATOM 856 C C . ALA A 1 120 ? -1.497 9.538 -2.969 1.00 93.50 120 ALA A C 1
ATOM 858 O O . ALA A 1 120 ? -1.512 10.518 -3.705 1.00 93.50 120 ALA A O 1
ATOM 859 N N . ALA A 1 121 ? -2.554 8.754 -2.790 1.00 94.69 121 ALA A N 1
ATOM 860 C CA . ALA A 1 121 ? -3.886 9.010 -3.314 1.00 94.69 121 ALA A CA 1
ATOM 861 C C . ALA A 1 121 ? -4.878 8.975 -2.146 1.00 94.69 121 ALA A C 1
ATOM 863 O O . ALA A 1 121 ? -4.948 7.994 -1.401 1.00 94.69 121 ALA A O 1
ATOM 864 N N . GLY A 1 122 ? -5.646 10.049 -1.962 1.00 92.00 122 GLY A N 1
ATOM 865 C CA . GLY A 1 122 ? -6.658 10.111 -0.907 1.00 92.00 122 GLY A CA 1
ATOM 866 C C . GLY A 1 122 ? -6.180 10.377 0.504 1.00 92.00 122 GLY A C 1
ATOM 867 O O . GLY A 1 122 ? -6.944 10.123 1.430 1.00 92.00 122 GLY A O 1
ATOM 868 N N . VAL A 1 123 ? -4.947 10.843 0.680 1.00 90.75 123 VAL A N 1
ATOM 869 C CA . VAL A 1 123 ? -4.368 11.176 1.985 1.00 90.75 123 VAL A CA 1
ATOM 870 C C . VAL A 1 123 ? -3.938 12.634 1.953 1.00 90.75 123 VAL A C 1
ATOM 872 O O . VAL A 1 123 ? -3.230 13.038 1.027 1.00 90.75 123 VAL A O 1
ATOM 875 N N . ASP A 1 124 ? -4.347 13.421 2.947 1.00 85.25 124 ASP A N 1
ATOM 876 C CA . ASP A 1 124 ? -3.922 14.818 3.061 1.00 85.25 124 ASP A CA 1
ATOM 877 C C . ASP A 1 124 ? -2.388 14.906 3.131 1.00 85.25 124 ASP A C 1
ATOM 879 O O . ASP A 1 124 ? -1.720 14.051 3.720 1.00 85.25 124 ASP A O 1
ATOM 883 N N . ALA A 1 125 ? -1.813 15.913 2.480 1.00 76.50 125 ALA A N 1
ATOM 884 C CA . ALA A 1 125 ? -0.372 16.123 2.477 1.00 76.50 125 ALA A CA 1
ATOM 885 C C . ALA A 1 125 ? 0.138 16.563 3.855 1.00 76.50 125 ALA A C 1
ATOM 887 O O . ALA A 1 125 ? 1.223 16.152 4.272 1.00 76.50 125 ALA A O 1
ATOM 888 N N . HIS A 1 126 ? -0.645 17.378 4.569 1.00 74.31 126 HIS A N 1
ATOM 889 C CA . HIS A 1 126 ? -0.191 18.032 5.791 1.00 74.31 126 HIS A CA 1
ATOM 890 C C . HIS A 1 126 ? -1.244 17.996 6.892 1.00 74.31 126 HIS A C 1
ATOM 892 O O . HIS A 1 126 ? -2.435 18.164 6.653 1.00 74.31 126 HIS A O 1
ATOM 898 N N . VAL A 1 127 ? -0.779 17.854 8.133 1.00 71.19 127 VAL A N 1
ATOM 899 C CA . VAL A 1 127 ? -1.611 18.039 9.328 1.00 71.19 127 VAL A CA 1
ATOM 900 C C . VAL A 1 127 ? -0.895 18.998 10.255 1.00 71.19 127 VAL A C 1
ATOM 902 O O . VAL A 1 127 ? 0.135 18.663 10.842 1.00 71.19 127 VAL A O 1
ATOM 905 N N . GLY A 1 128 ? -1.409 20.224 10.355 1.00 76.31 128 GLY A N 1
ATOM 906 C CA . GLY A 1 128 ? -0.670 21.308 10.997 1.00 76.31 128 GLY A CA 1
ATOM 907 C C . GLY A 1 128 ? 0.659 21.546 10.275 1.00 76.31 128 GLY A C 1
ATOM 908 O O . GLY A 1 128 ? 0.666 21.903 9.101 1.00 76.31 128 GLY A O 1
ATOM 909 N N . SER A 1 129 ? 1.777 21.336 10.973 1.00 73.25 129 SER A N 1
ATOM 910 C CA . SER A 1 129 ? 3.136 21.469 10.428 1.00 73.25 129 SER A CA 1
ATOM 911 C C . SER A 1 129 ? 3.788 20.141 10.014 1.00 73.25 129 SER A C 1
ATOM 913 O O . SER A 1 129 ? 4.937 20.152 9.581 1.00 73.25 129 SER A O 1
ATOM 915 N N . SER A 1 130 ? 3.115 19.002 10.199 1.00 78.38 130 SER A N 1
ATOM 916 C CA . SER A 1 130 ? 3.674 17.676 9.906 1.00 78.38 130 SER A CA 1
ATOM 917 C C . SER A 1 130 ? 3.437 17.272 8.454 1.00 78.38 130 SER A C 1
ATOM 919 O O . SER A 1 130 ? 2.355 17.512 7.913 1.00 78.38 130 SER A O 1
ATOM 921 N N . ASN A 1 131 ? 4.426 16.604 7.851 1.00 88.94 131 ASN A N 1
ATOM 922 C CA . ASN A 1 131 ? 4.285 15.957 6.548 1.00 88.94 131 ASN A CA 1
ATOM 923 C C . ASN A 1 131 ? 3.748 14.536 6.761 1.00 88.94 131 ASN A C 1
ATOM 925 O O . ASN A 1 131 ? 4.503 13.576 6.911 1.00 88.94 131 ASN A O 1
ATOM 929 N N . LEU A 1 132 ? 2.420 14.427 6.812 1.00 89.25 132 LEU A N 1
ATOM 930 C CA . LEU A 1 132 ? 1.728 13.194 7.180 1.00 89.25 132 LEU A CA 1
ATOM 931 C C . LEU A 1 132 ? 2.115 12.024 6.270 1.00 89.25 132 LEU A C 1
ATOM 933 O O . LEU A 1 132 ? 2.349 10.921 6.756 1.00 89.25 132 LEU A O 1
ATOM 937 N N . ARG A 1 133 ? 2.175 12.255 4.954 1.00 92.88 133 ARG A N 1
ATOM 938 C CA . ARG A 1 133 ? 2.477 11.207 3.969 1.00 92.88 133 ARG A CA 1
ATOM 939 C C . ARG A 1 133 ? 3.863 10.611 4.219 1.00 92.88 133 ARG A C 1
ATOM 941 O O . ARG A 1 133 ? 3.997 9.390 4.262 1.00 92.88 133 ARG A O 1
ATOM 948 N N . GLU A 1 134 ? 4.853 11.472 4.447 1.00 94.25 134 GLU A N 1
ATOM 949 C CA . GLU A 1 134 ? 6.234 11.080 4.741 1.00 94.25 134 GLU A CA 1
ATOM 950 C C . GLU A 1 134 ? 6.335 10.323 6.072 1.00 94.25 134 GLU A C 1
ATOM 952 O O . GLU A 1 134 ? 6.948 9.257 6.141 1.00 94.25 134 GLU A O 1
ATOM 957 N N . ASP A 1 135 ? 5.693 10.833 7.125 1.00 94.50 135 ASP A N 1
ATOM 958 C CA . ASP A 1 135 ? 5.733 10.217 8.453 1.00 94.50 135 ASP A CA 1
ATOM 959 C C . ASP A 1 135 ? 5.087 8.818 8.448 1.00 94.50 135 ASP A C 1
ATOM 961 O O . ASP A 1 135 ? 5.639 7.864 9.008 1.00 94.50 135 ASP A O 1
ATOM 965 N N . LEU A 1 136 ? 3.947 8.660 7.762 1.00 95.19 136 LEU A N 1
ATOM 966 C CA . LEU A 1 136 ? 3.278 7.365 7.608 1.00 95.19 136 LEU A CA 1
ATOM 967 C C . LEU A 1 136 ? 4.091 6.394 6.746 1.00 95.19 136 LEU A C 1
ATOM 969 O O . LEU A 1 136 ? 4.175 5.213 7.093 1.00 95.19 136 LEU A O 1
ATOM 973 N N . ALA A 1 137 ? 4.704 6.870 5.658 1.00 96.06 137 ALA A N 1
ATOM 974 C CA . ALA A 1 137 ? 5.564 6.050 4.810 1.00 96.06 137 ALA A CA 1
ATOM 975 C C . ALA A 1 137 ? 6.778 5.524 5.589 1.00 96.06 137 ALA A C 1
ATOM 977 O O . ALA A 1 137 ? 7.031 4.321 5.584 1.00 96.06 137 ALA A O 1
ATOM 978 N N . ARG A 1 138 ? 7.463 6.385 6.351 1.00 95.44 138 ARG A N 1
ATOM 979 C CA . ARG A 1 138 ? 8.617 5.988 7.175 1.00 95.44 138 ARG A CA 1
ATOM 980 C C . ARG A 1 138 ? 8.244 4.998 8.271 1.00 95.44 138 ARG A C 1
ATOM 982 O O . ARG A 1 138 ? 8.975 4.039 8.510 1.00 95.44 138 ARG A O 1
ATOM 989 N N . MET A 1 139 ? 7.107 5.200 8.936 1.00 96.06 139 MET A N 1
ATOM 990 C CA . MET A 1 139 ? 6.599 4.233 9.911 1.00 96.06 139 MET A CA 1
ATOM 991 C C . MET A 1 139 ? 6.309 2.879 9.248 1.00 96.06 139 MET A C 1
ATOM 993 O O . MET A 1 139 ? 6.653 1.832 9.801 1.00 96.06 139 MET A O 1
ATOM 997 N N . ALA A 1 140 ? 5.690 2.884 8.066 1.00 97.25 140 ALA A N 1
ATOM 998 C CA . ALA A 1 140 ? 5.423 1.663 7.320 1.00 97.25 140 ALA A CA 1
ATOM 999 C C . ALA A 1 140 ? 6.722 0.958 6.903 1.00 97.25 140 ALA A C 1
ATOM 1001 O O . ALA A 1 140 ? 6.812 -0.256 7.064 1.00 97.25 140 ALA A O 1
ATOM 1002 N N . ASP A 1 141 ? 7.749 1.696 6.475 1.00 95.50 141 ASP A N 1
ATOM 1003 C CA . ASP A 1 141 ? 9.063 1.132 6.152 1.00 95.50 141 ASP A CA 1
ATOM 1004 C C . ASP A 1 141 ? 9.703 0.436 7.363 1.00 95.50 141 ASP A C 1
ATOM 1006 O O . ASP A 1 141 ? 10.317 -0.619 7.208 1.00 95.50 141 ASP A O 1
ATOM 1010 N N . VAL A 1 142 ? 9.534 0.953 8.588 1.00 96.44 142 VAL A N 1
ATOM 1011 C CA . VAL A 1 142 ? 9.993 0.255 9.807 1.00 96.44 142 VAL A CA 1
ATOM 1012 C C . VAL A 1 142 ? 9.323 -1.115 9.935 1.00 96.44 142 VAL A C 1
ATOM 1014 O O . VAL A 1 142 ? 10.001 -2.109 10.200 1.00 96.44 142 VAL A O 1
ATOM 1017 N N . LEU A 1 143 ? 8.009 -1.191 9.711 1.00 96.38 143 LEU A N 1
ATOM 1018 C CA . LEU A 1 143 ? 7.266 -2.451 9.763 1.00 96.38 143 LEU A CA 1
ATOM 1019 C C . LEU A 1 143 ? 7.649 -3.397 8.616 1.00 96.38 143 LEU A C 1
ATOM 1021 O O . LEU A 1 143 ? 7.872 -4.578 8.864 1.00 96.38 143 LEU A O 1
ATOM 1025 N N . MET A 1 144 ? 7.782 -2.898 7.387 1.00 94.69 144 MET A N 1
ATOM 1026 C CA . MET A 1 144 ? 8.192 -3.703 6.229 1.00 94.69 144 MET A CA 1
ATOM 1027 C C . MET A 1 144 ? 9.622 -4.240 6.386 1.00 94.69 144 MET A C 1
ATOM 1029 O O . MET A 1 144 ? 9.907 -5.362 5.983 1.00 94.69 144 MET A O 1
ATOM 1033 N N . ASN A 1 145 ? 10.521 -3.486 7.025 1.00 92.25 145 ASN A N 1
ATOM 1034 C CA . ASN A 1 145 ? 11.871 -3.962 7.334 1.00 92.25 145 ASN A CA 1
ATOM 1035 C C . ASN A 1 145 ? 11.886 -4.990 8.474 1.00 92.25 145 ASN A C 1
ATOM 1037 O O . ASN A 1 145 ? 12.676 -5.931 8.436 1.00 92.25 145 ASN A O 1
ATOM 1041 N N . ALA A 1 146 ? 11.016 -4.835 9.478 1.00 94.50 146 ALA A N 1
ATOM 1042 C CA . ALA 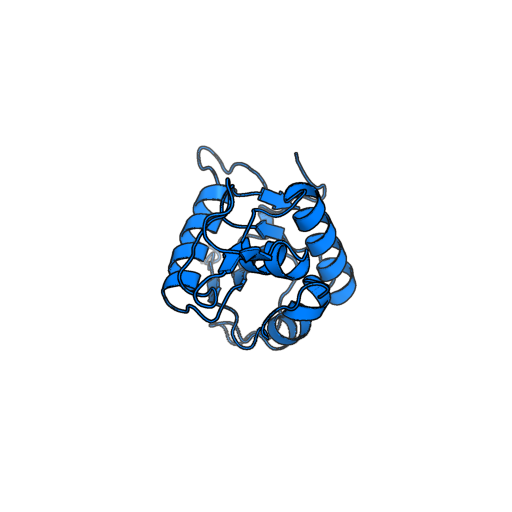A 1 146 ? 10.852 -5.825 10.543 1.00 94.50 146 ALA A CA 1
ATOM 1043 C C . ALA A 1 146 ? 10.213 -7.132 10.037 1.00 94.50 146 ALA A C 1
ATOM 1045 O O . ALA A 1 146 ? 10.495 -8.201 10.577 1.00 94.50 146 ALA A O 1
ATOM 1046 N N . TYR A 1 147 ? 9.391 -7.051 8.984 1.00 94.06 147 TYR A N 1
ATOM 1047 C CA . TYR A 1 147 ? 8.720 -8.182 8.347 1.00 94.06 147 TYR A CA 1
ATOM 1048 C C . TYR A 1 147 ?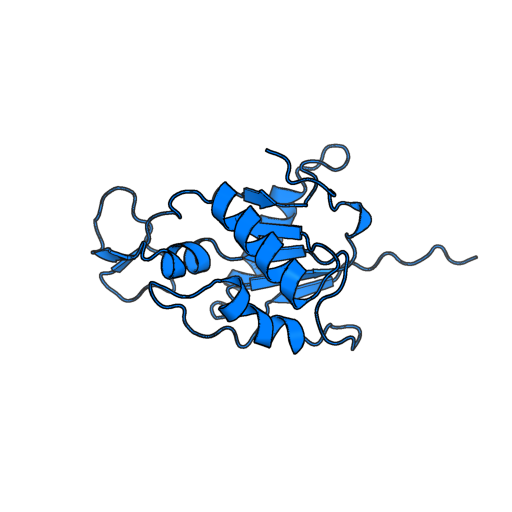 8.924 -8.160 6.819 1.00 94.06 147 TYR A C 1
ATOM 1050 O O . TYR A 1 147 ? 8.022 -7.748 6.086 1.00 94.06 147 TYR A O 1
ATOM 1058 N N . PRO A 1 148 ? 10.081 -8.627 6.311 1.00 87.00 148 PRO A N 1
ATOM 1059 C CA . PRO A 1 148 ? 10.465 -8.476 4.899 1.00 87.00 148 PRO A CA 1
ATOM 1060 C C . PRO A 1 148 ? 9.502 -9.096 3.873 1.00 87.00 148 PRO A C 1
ATOM 1062 O O . PRO A 1 148 ? 9.487 -8.684 2.711 1.00 87.00 148 PRO A O 1
ATOM 1065 N N . ASP A 1 149 ? 8.697 -10.074 4.292 1.00 90.56 149 ASP A N 1
ATOM 1066 C CA . ASP A 1 149 ? 7.690 -10.738 3.456 1.00 90.56 149 ASP A CA 1
ATOM 1067 C C . ASP A 1 149 ? 6.317 -10.038 3.487 1.00 90.56 149 ASP A C 1
ATOM 1069 O O . ASP A 1 149 ? 5.362 -10.516 2.876 1.00 90.56 149 ASP A O 1
ATOM 1073 N N . HIS A 1 150 ? 6.194 -8.903 4.184 1.00 95.12 150 HIS A N 1
ATOM 1074 C CA . HIS A 1 150 ? 4.968 -8.108 4.293 1.00 95.12 150 HIS A CA 1
ATOM 1075 C C . HIS A 1 150 ? 5.136 -6.773 3.544 1.00 95.12 150 HIS A C 1
ATOM 1077 O O . HIS A 1 150 ? 5.438 -5.749 4.155 1.00 95.12 150 HIS A O 1
ATOM 1083 N N . PRO A 1 151 ? 4.934 -6.737 2.212 1.00 96.06 151 PRO A N 1
ATOM 1084 C CA . PRO A 1 151 ? 5.159 -5.541 1.394 1.00 96.06 151 PRO A CA 1
ATOM 1085 C C . PRO A 1 151 ? 4.056 -4.478 1.535 1.00 96.06 151 PRO A C 1
ATOM 1087 O O . PRO A 1 151 ? 4.050 -3.498 0.792 1.00 96.06 151 PRO A O 1
ATOM 1090 N N . VAL A 1 152 ? 3.086 -4.684 2.426 1.00 98.31 152 VAL A N 1
ATOM 1091 C CA . VAL A 1 152 ? 1.932 -3.805 2.629 1.00 98.31 152 VAL A CA 1
ATOM 1092 C C . VAL A 1 152 ? 1.737 -3.590 4.124 1.00 98.31 152 VAL A C 1
ATOM 1094 O O . VAL A 1 152 ? 1.841 -4.528 4.913 1.00 98.31 152 VAL A O 1
ATOM 1097 N N . VAL A 1 153 ? 1.416 -2.362 4.514 1.00 98.56 153 VAL A N 1
ATOM 1098 C CA . VAL A 1 153 ? 1.026 -1.989 5.875 1.00 98.56 153 VAL A CA 1
ATOM 1099 C C . VAL A 1 153 ? -0.357 -1.351 5.824 1.00 98.56 153 VAL A C 1
ATOM 1101 O O . VAL A 1 153 ? -0.595 -0.441 5.034 1.00 98.56 153 VAL A O 1
ATOM 1104 N N . ALA A 1 154 ? -1.269 -1.810 6.676 1.00 98.06 154 ALA A N 1
ATOM 1105 C CA . ALA A 1 154 ? -2.578 -1.194 6.864 1.00 98.06 154 ALA A CA 1
ATOM 1106 C C . ALA A 1 154 ? -2.574 -0.335 8.133 1.00 98.06 154 ALA A C 1
ATOM 1108 O O . ALA A 1 154 ? -2.086 -0.767 9.178 1.00 98.06 154 ALA A O 1
ATOM 1109 N N . ILE A 1 155 ? -3.131 0.873 8.047 1.00 97.44 155 ILE A N 1
ATOM 1110 C CA . ILE A 1 155 ? -3.185 1.854 9.137 1.00 97.44 155 ILE A CA 1
ATOM 1111 C C . ILE A 1 155 ? -4.640 2.255 9.382 1.00 97.44 155 ILE A C 1
ATOM 1113 O O . ILE A 1 155 ? -5.362 2.574 8.439 1.00 97.44 155 ILE A O 1
ATOM 1117 N N . ARG A 1 156 ? -5.061 2.278 10.649 1.00 95.00 156 ARG A N 1
ATOM 1118 C CA . ARG A 1 156 ? -6.422 2.627 11.084 1.00 95.00 156 ARG A CA 1
ATOM 1119 C C . ARG A 1 156 ? -6.400 3.672 12.189 1.00 95.00 156 ARG A C 1
ATOM 1121 O O . ARG A 1 156 ? -5.573 3.612 13.092 1.00 95.00 156 ARG A O 1
ATOM 1128 N N . GLY A 1 157 ? -7.369 4.586 12.144 1.00 92.06 157 GLY A N 1
ATOM 1129 C CA . GLY A 1 157 ? -7.550 5.657 13.136 1.00 92.06 157 GLY A CA 1
ATOM 1130 C C . GLY A 1 157 ? -7.356 7.069 12.575 1.00 92.06 157 GLY A C 1
ATOM 1131 O O . GLY A 1 157 ? -7.623 8.044 13.271 1.00 92.06 157 GLY A O 1
ATOM 1132 N N . LEU A 1 158 ? -6.960 7.191 11.303 1.00 90.75 158 LEU A N 1
ATOM 1133 C CA . LEU A 1 158 ? -6.678 8.467 10.629 1.00 90.75 158 LEU A CA 1
ATOM 1134 C C . LEU A 1 158 ? -7.697 8.827 9.540 1.00 90.75 158 LEU A C 1
ATOM 1136 O O . LEU A 1 158 ? -7.431 9.676 8.700 1.00 90.75 158 LEU A O 1
ATOM 1140 N N . GLY A 1 159 ? -8.889 8.226 9.561 1.00 87.25 159 GLY A N 1
ATOM 1141 C CA . GLY A 1 159 ? -9.890 8.409 8.502 1.00 87.25 159 GLY A CA 1
ATOM 1142 C C . GLY A 1 159 ? -10.341 9.858 8.267 1.00 87.25 159 GLY A C 1
ATOM 1143 O O . GLY A 1 159 ? -10.800 10.183 7.178 1.00 87.25 159 GLY A O 1
ATOM 1144 N N . HIS A 1 160 ? -10.189 10.735 9.264 1.00 86.88 160 HIS A N 1
ATOM 1145 C CA . HIS A 1 160 ? -10.494 12.167 9.162 1.00 86.88 160 HIS A CA 1
ATOM 1146 C C . HIS A 1 160 ? -9.444 12.969 8.370 1.00 86.88 160 HIS A C 1
ATOM 1148 O O . HIS A 1 160 ? -9.683 14.131 8.068 1.00 86.88 160 HIS A O 1
ATOM 1154 N N . LEU A 1 161 ? -8.306 12.351 8.042 1.00 87.38 161 LEU A N 1
ATOM 1155 C CA . LEU A 1 161 ? -7.216 12.918 7.243 1.00 87.38 161 LEU A CA 1
ATOM 1156 C C . LEU A 1 161 ? -7.238 12.401 5.795 1.00 87.38 161 LEU A C 1
ATOM 1158 O O . LEU A 1 161 ? -6.307 12.645 5.029 1.00 87.38 161 LEU A O 1
ATOM 1162 N N . LEU A 1 162 ? -8.274 11.641 5.422 1.00 87.56 162 LEU A N 1
ATOM 1163 C CA . LEU A 1 162 ? -8.461 11.206 4.044 1.00 87.56 162 LEU A CA 1
ATOM 1164 C C . LEU A 1 162 ? -9.165 12.283 3.230 1.00 87.56 162 LEU A C 1
ATOM 1166 O O . LEU A 1 162 ? -10.160 12.868 3.659 1.00 87.56 162 LEU A O 1
ATOM 1170 N N . THR A 1 163 ? -8.692 12.474 2.006 1.00 85.12 163 THR A N 1
ATOM 1171 C CA . THR A 1 163 ? -9.269 13.424 1.058 1.00 85.12 163 THR A CA 1
ATOM 1172 C C . THR A 1 163 ? -10.238 12.712 0.122 1.00 85.12 163 THR A C 1
ATOM 1174 O O . THR A 1 163 ? -10.046 11.552 -0.260 1.00 85.12 163 THR A O 1
ATOM 1177 N N . TYR A 1 164 ? -11.315 13.397 -0.264 1.00 75.44 164 TYR A N 1
ATOM 1178 C CA . TYR A 1 164 ? -12.290 12.824 -1.196 1.00 75.44 164 TYR A CA 1
ATOM 1179 C C . TYR A 1 164 ? -11.736 12.732 -2.623 1.00 75.44 164 TYR A C 1
ATOM 1181 O O . TYR A 1 164 ? -11.986 11.742 -3.313 1.00 75.44 164 TYR A O 1
ATOM 1189 N N . GLU A 1 165 ? -10.965 13.743 -3.022 1.00 76.50 165 GLU A N 1
ATOM 1190 C CA . GLU A 1 165 ? -10.253 13.826 -4.296 1.00 76.50 165 GLU A CA 1
ATOM 1191 C C . GLU A 1 165 ? -8.798 13.382 -4.132 1.00 76.50 165 GLU A C 1
ATOM 1193 O O . GLU A 1 165 ? -8.220 13.477 -3.042 1.00 76.50 165 GLU A O 1
ATOM 1198 N N . ASP A 1 166 ? -8.216 12.868 -5.213 1.00 75.31 166 ASP A N 1
ATOM 1199 C CA . ASP A 1 166 ? -6.780 12.628 -5.279 1.00 75.31 166 ASP A CA 1
ATOM 1200 C C . ASP A 1 166 ? -6.094 13.983 -5.464 1.00 75.31 166 ASP A C 1
ATOM 1202 O O . ASP A 1 166 ? -6.349 14.676 -6.444 1.00 75.31 166 ASP A O 1
ATOM 1206 N N . GLN A 1 167 ? -5.270 14.378 -4.499 1.00 64.19 167 GLN A N 1
ATOM 1207 C CA . GLN A 1 167 ? -4.477 15.603 -4.591 1.00 64.19 167 GLN A CA 1
ATOM 1208 C C . GLN A 1 167 ? -3.176 15.311 -5.351 1.00 64.19 167 GLN A C 1
ATOM 1210 O O . GLN A 1 167 ? -2.680 14.183 -5.286 1.00 64.19 167 GLN A O 1
ATOM 1215 N N . ASP A 1 168 ? -2.665 16.304 -6.079 1.00 55.16 168 ASP A N 1
ATOM 1216 C CA . ASP A 1 168 ? -1.348 16.259 -6.733 1.00 55.16 168 ASP A CA 1
ATOM 1217 C C . ASP A 1 168 ? -0.197 16.447 -5.725 1.00 55.16 168 ASP A C 1
ATOM 1219 O O . ASP A 1 168 ? -0.408 17.098 -4.670 1.00 55.16 168 ASP A O 1
#

Sequence (168 aa):
MHAPQSSLLAVAVPGIPQATMTDDVPALIAPALNGLVWPDGRVGIMRGDIIVIARKLVAKCEGRMVKAGAAGALSEGNTPRGIAVLPPEDPVASAREIRRGLDARFGGRPGVIITGDVVAAGVDAHVGSSNLREDLARMADVLMNAYPDHPVVAIRGLGHLLTYEDQD

Nearest PDB structures (foldseek):
  8g8p-assembly1_AAA  TM=8.147E-01  e=2.580E-09  Archaeoglobus fulgidus DSM 4304
  2g9i-assembly1_B  TM=7.649E-01  e=1.057E-09  Archaeoglobus fulgidus DSM 4304
  5ifi-assembly2_B  TM=3.283E-01  e=2.243E+00  Cryptococcus neoformans H99
  8hhd-assembly1_B  TM=2.043E-01  e=1.436E+00  Pseudomonas aeruginosa

Mean predicted aligned error: 5.18 Å

Secondary structure (DSSP, 8-state):
-PPP----EEEE---PPPPPTT--HHHHHHHHHHSPBPTTS-BS--TT-EEEE-HHHHHHHTT-EEETT-TT-B--TTS-TTEEEPPPS-HHHHHHHHHHHHHHHH-S--EEEETTTTEEESB-SEETTEEHHHHHHHHHHHHHHHSTT--EEEEES-GGGB-SSPP-

Solvent-accessible surface area (backbone atoms only — not comparable to full-atom values): 9308 Å² total; per-residue (Å²): 133,82,76,82,82,86,61,78,48,76,43,62,41,59,81,51,69,88,72,44,59,74,48,56,65,37,70,59,43,42,65,32,43,55,66,33,73,44,99,87,72,49,68,34,76,54,62,32,24,34,41,39,33,38,38,64,57,56,7,31,20,70,46,30,66,42,59,53,87,47,88,83,42,47,80,54,97,91,49,65,90,68,39,19,37,32,72,49,94,53,56,62,60,51,27,46,50,37,28,51,46,41,22,76,72,68,42,61,56,32,22,22,35,33,35,89,90,58,38,54,16,15,50,44,65,60,56,90,92,42,54,45,54,58,55,52,41,56,54,40,49,53,43,29,67,75,36,75,73,15,61,32,28,43,33,39,68,55,40,89,50,48,38,96,59,72,62,134

Organism: NCBI:txid1282737

Foldseek 3Di:
DDDPDQDKFKDLQPDQDQAAQADDPLVRCQVSQQQDQTPVRDGHDAALKEKEFEQQNQQRNNNQKDFPPPPQFADDDPDPPRITGHGHPDVQVSQVSSQVSNCVRHNNRHKYWYADVTHIFFFACDDPHDRVSVVVNVVVVVVCVVPVNRRMMMMDRRNVRTDPGGDD